Protein AF-A0A7S0BPZ5-F1 (afdb_monomer_lite)

Radius of gyration: 15.88 Å; chains: 1; bounding box: 41×39×44 Å

Foldseek 3Di:
DPPPDDLQCVVVCCVVPVVVVVCVVPVPAQEEAEQQAFLNVLCSLVPDPDLSYAYAHALLLLPDAQVVCCPPNDGDLLQAAPSHHYHPVGNVSVLVSLLVLDLRYAHDHQQDDDDPVVSVVRDHGHHCVVCRLVSLCVSCVVSVRNVSSCSRYPPSVCVSVVHD

Structure (mmCIF, N/CA/C/O backbone):
data_AF-A0A7S0BPZ5-F1
#
_entry.id   AF-A0A7S0BPZ5-F1
#
loop_
_atom_site.group_PDB
_atom_site.id
_atom_site.type_symbol
_atom_site.label_atom_id
_atom_site.label_alt_id
_atom_site.label_comp_id
_atom_site.label_asym_id
_atom_site.label_entity_id
_atom_site.label_seq_id
_atom_site.pdbx_PDB_ins_code
_atom_site.Cartn_x
_atom_site.Cartn_y
_atom_site.Cartn_z
_atom_site.occupancy
_atom_site.B_iso_or_equiv
_atom_site.auth_seq_id
_atom_site.auth_comp_id
_atom_site.auth_asym_id
_atom_site.auth_atom_id
_atom_site.pdbx_PDB_model_num
ATOM 1 N N . PRO A 1 1 ? -3.058 18.883 -11.762 1.00 47.88 1 PRO A N 1
ATOM 2 C CA . PRO A 1 1 ? -2.042 18.701 -10.698 1.00 47.88 1 PRO A CA 1
ATOM 3 C C . PRO A 1 1 ? -1.287 20.013 -10.479 1.00 47.88 1 PRO A C 1
ATOM 5 O O . PRO A 1 1 ? -0.733 20.539 -11.441 1.00 47.88 1 PRO A O 1
ATOM 8 N N . ASP A 1 2 ? -1.324 20.574 -9.269 1.00 45.25 2 ASP A N 1
ATOM 9 C CA . ASP A 1 2 ? -0.471 21.721 -8.945 1.00 45.25 2 ASP A CA 1
ATOM 10 C C . ASP A 1 2 ? 0.994 21.280 -9.109 1.00 45.25 2 ASP A C 1
ATOM 12 O O . ASP A 1 2 ? 1.424 20.276 -8.542 1.00 45.25 2 ASP A O 1
ATOM 16 N N . VAL A 1 3 ? 1.738 21.969 -9.974 1.00 51.34 3 VAL A N 1
ATOM 17 C CA . VAL A 1 3 ? 3.094 21.597 -10.428 1.00 51.34 3 VAL A CA 1
ATOM 18 C C . VAL A 1 3 ? 4.127 21.735 -9.292 1.00 51.34 3 VAL A C 1
ATOM 20 O O . VAL A 1 3 ? 5.301 21.431 -9.472 1.00 51.34 3 VAL A O 1
ATOM 23 N N . ARG A 1 4 ? 3.701 22.183 -8.104 1.00 59.91 4 ARG A N 1
ATOM 24 C CA . ARG A 1 4 ? 4.560 22.433 -6.940 1.00 59.91 4 ARG A CA 1
ATOM 25 C C . ARG A 1 4 ? 4.820 21.206 -6.066 1.00 59.91 4 ARG A C 1
ATOM 27 O O . ARG A 1 4 ? 5.794 21.225 -5.322 1.00 59.91 4 ARG A O 1
ATOM 34 N N . GLU A 1 5 ? 3.996 20.162 -6.145 1.00 71.94 5 GLU A N 1
ATOM 35 C CA . GLU A 1 5 ? 4.128 18.987 -5.273 1.00 71.94 5 GLU A CA 1
ATOM 36 C C . GLU A 1 5 ? 4.781 17.798 -5.980 1.00 71.94 5 GLU A C 1
ATOM 38 O O . GLU A 1 5 ? 4.238 17.230 -6.943 1.00 71.94 5 GLU A O 1
ATOM 43 N N . ASP A 1 6 ? 5.942 17.407 -5.444 1.00 89.19 6 ASP A N 1
ATOM 44 C CA . ASP A 1 6 ? 6.680 16.213 -5.839 1.00 89.19 6 ASP A CA 1
ATOM 45 C C . ASP A 1 6 ? 5.771 14.979 -5.729 1.00 89.19 6 ASP A C 1
ATOM 47 O O . ASP A 1 6 ? 5.143 14.717 -4.701 1.00 89.19 6 ASP A O 1
ATOM 51 N N . MET A 1 7 ? 5.708 14.189 -6.803 1.00 89.81 7 MET A N 1
ATOM 52 C CA . MET A 1 7 ? 4.960 12.933 -6.861 1.00 89.81 7 MET A CA 1
ATOM 53 C C . MET A 1 7 ? 5.354 11.958 -5.739 1.00 89.81 7 MET A C 1
ATOM 55 O O . MET A 1 7 ? 4.524 11.147 -5.311 1.00 89.81 7 MET A O 1
ATOM 59 N N . PHE A 1 8 ? 6.588 12.033 -5.234 1.00 93.69 8 PHE A N 1
ATOM 60 C CA . PHE A 1 8 ? 7.026 11.245 -4.087 1.00 93.69 8 PHE A CA 1
ATOM 61 C C . PHE A 1 8 ? 6.334 11.655 -2.778 1.00 93.69 8 PHE A C 1
ATOM 63 O O . PHE A 1 8 ? 6.076 10.768 -1.965 1.00 93.69 8 PHE A O 1
ATOM 70 N N . ASP A 1 9 ? 5.912 12.912 -2.626 1.00 94.00 9 ASP A N 1
ATOM 71 C CA . ASP A 1 9 ? 5.368 13.456 -1.374 1.00 94.00 9 ASP A CA 1
ATOM 72 C C . ASP A 1 9 ? 3.844 13.655 -1.356 1.00 94.00 9 ASP A C 1
ATOM 74 O O . ASP A 1 9 ? 3.273 13.819 -0.280 1.00 94.00 9 ASP A O 1
ATOM 78 N N . ARG A 1 10 ? 3.159 13.556 -2.505 1.00 95.00 10 ARG A N 1
ATOM 79 C CA . ARG A 1 10 ? 1.698 13.776 -2.612 1.00 95.00 10 ARG A CA 1
ATOM 80 C C . ARG A 1 10 ? 0.850 13.013 -1.589 1.00 95.00 10 ARG A C 1
ATOM 82 O O . ARG A 1 10 ? -0.106 13.568 -1.061 1.00 95.00 10 ARG A O 1
ATOM 89 N N . GLU A 1 11 ? 1.179 11.751 -1.301 1.00 97.25 11 GLU A N 1
ATOM 90 C CA . GLU A 1 11 ? 0.430 10.977 -0.298 1.00 97.25 11 GLU A CA 1
ATOM 91 C C . GLU A 1 11 ? 0.659 11.520 1.121 1.00 97.25 11 GLU A C 1
ATOM 93 O O . GLU A 1 11 ? -0.298 11.662 1.877 1.00 97.25 11 GLU A O 1
ATOM 98 N N . ARG A 1 12 ? 1.897 11.899 1.472 1.00 96.06 12 ARG A N 1
ATOM 99 C CA . ARG A 1 12 ? 2.208 12.479 2.790 1.00 96.06 12 ARG A CA 1
ATOM 100 C C . ARG A 1 12 ? 1.469 13.795 2.990 1.00 96.06 12 ARG A C 1
ATOM 102 O O . ARG A 1 12 ? 0.908 14.024 4.058 1.00 96.06 12 ARG A O 1
ATOM 109 N N . GLU A 1 13 ? 1.434 14.634 1.957 1.00 95.38 13 GLU A N 1
ATOM 110 C CA . GLU A 1 13 ? 0.708 15.901 2.012 1.00 95.38 13 GLU A CA 1
ATOM 111 C C . GLU A 1 13 ? -0.803 15.676 2.122 1.00 95.38 13 GLU A C 1
ATOM 113 O O . GLU A 1 13 ? -1.459 16.292 2.962 1.00 95.38 13 GLU A O 1
ATOM 118 N N . PHE A 1 14 ? -1.355 14.724 1.363 1.00 96.44 14 PHE A N 1
ATOM 119 C CA . PHE A 1 14 ? -2.758 14.331 1.493 1.00 96.44 14 PHE A CA 1
ATOM 120 C C . PHE A 1 14 ? -3.099 13.866 2.916 1.00 96.44 14 PHE A C 1
ATOM 122 O O . PHE A 1 14 ? -4.127 14.279 3.458 1.00 96.44 14 PHE A O 1
ATOM 129 N N . VAL A 1 15 ? -2.242 13.049 3.538 1.00 97.12 15 VAL A N 1
ATOM 130 C CA . VAL A 1 15 ? -2.436 12.573 4.917 1.00 97.12 15 VAL A CA 1
ATOM 131 C C . VAL A 1 15 ? -2.433 13.744 5.899 1.00 97.12 15 VAL A C 1
ATOM 133 O O . VAL A 1 15 ? -3.370 13.886 6.684 1.00 97.12 15 VAL A O 1
ATOM 136 N N . ARG A 1 16 ? -1.419 14.613 5.826 1.00 95.38 16 ARG A N 1
ATOM 137 C CA . ARG A 1 16 ? -1.220 15.731 6.765 1.00 95.38 16 ARG A CA 1
ATOM 138 C C . ARG A 1 16 ? -2.279 16.821 6.657 1.00 95.38 16 ARG A C 1
ATOM 140 O O . ARG A 1 16 ? -2.574 17.475 7.656 1.00 95.38 16 ARG A O 1
ATOM 147 N N . SER A 1 17 ? -2.856 17.013 5.474 1.00 94.88 17 SER A N 1
ATOM 148 C CA . SER A 1 17 ? -3.845 18.061 5.228 1.00 94.88 17 SER A CA 1
ATOM 149 C C . SER A 1 17 ? -5.262 17.495 5.106 1.00 94.88 17 SER A C 1
ATOM 151 O O . SER A 1 17 ? -6.098 17.643 6.003 1.00 94.88 17 SER A O 1
ATOM 153 N N . VAL A 1 18 ? -5.561 16.847 3.985 1.00 97.25 18 VAL A N 1
ATOM 154 C CA . VAL A 1 18 ? -6.920 16.490 3.578 1.00 97.25 18 VAL A CA 1
ATOM 155 C C . VAL A 1 18 ? -7.493 15.374 4.445 1.00 97.25 18 VAL A C 1
ATOM 157 O O . VAL A 1 18 ? -8.613 15.524 4.936 1.00 97.25 18 VAL A O 1
ATOM 160 N N . LEU A 1 19 ? -6.746 14.290 4.667 1.00 97.38 19 LEU A N 1
ATOM 161 C CA . LEU A 1 19 ? -7.231 13.136 5.422 1.00 97.38 19 LEU A CA 1
ATOM 162 C C . LEU A 1 19 ? -7.525 13.508 6.878 1.00 97.38 19 LEU A C 1
ATOM 164 O O . LEU A 1 19 ? -8.630 13.252 7.352 1.00 97.38 19 LEU A O 1
ATOM 168 N N . VAL A 1 20 ? -6.594 14.197 7.551 1.00 96.88 20 VAL A N 1
ATOM 169 C CA . VAL A 1 20 ? -6.793 14.718 8.917 1.00 96.88 20 VAL A CA 1
ATOM 170 C C . VAL A 1 20 ? -8.037 15.604 9.001 1.00 96.88 20 VAL A C 1
ATOM 172 O O . VAL A 1 20 ? -8.828 15.484 9.940 1.00 96.88 20 VAL A O 1
ATOM 175 N N . ARG A 1 21 ? -8.256 16.484 8.017 1.00 97.69 21 ARG A N 1
ATOM 176 C CA . ARG A 1 21 ? -9.444 17.348 7.988 1.00 97.69 21 ARG A CA 1
ATOM 177 C C . ARG A 1 21 ? -10.733 16.545 7.817 1.00 97.69 21 ARG A 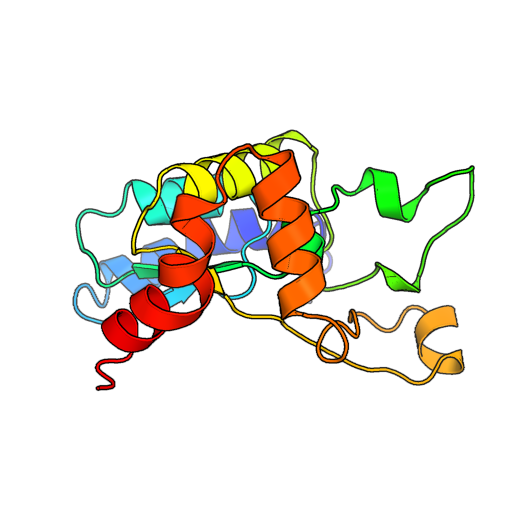C 1
ATOM 179 O O . ARG A 1 21 ? -11.713 16.826 8.502 1.00 97.69 21 ARG A O 1
ATOM 186 N N . ILE A 1 22 ? -10.758 15.564 6.916 1.00 97.56 22 ILE A N 1
ATOM 187 C CA . ILE A 1 22 ? -11.952 14.744 6.664 1.00 97.56 22 ILE A CA 1
ATOM 188 C C . ILE A 1 22 ? -12.334 13.949 7.914 1.00 97.56 22 ILE A C 1
ATOM 190 O O . ILE A 1 22 ? -13.490 13.988 8.331 1.00 97.56 22 ILE A O 1
ATOM 194 N N . THR A 1 23 ? -11.377 13.267 8.534 1.00 97.25 23 THR A N 1
ATOM 195 C CA . THR A 1 23 ? -11.630 12.349 9.654 1.00 97.25 23 THR A CA 1
ATOM 196 C C . THR A 1 23 ? -11.969 13.092 10.946 1.00 97.25 23 THR A C 1
ATOM 198 O O . THR A 1 23 ? -12.806 12.626 11.713 1.00 97.25 23 THR A O 1
ATOM 201 N N . SER A 1 24 ? -11.407 14.288 11.159 1.00 96.50 24 SER A N 1
ATOM 202 C CA . SER A 1 24 ? -11.808 15.172 12.263 1.00 96.50 24 SER A CA 1
ATOM 203 C C . SER A 1 24 ? -13.197 15.788 12.060 1.00 96.50 24 SER A C 1
ATOM 205 O O . SER A 1 24 ? -13.944 15.937 13.025 1.00 96.50 24 SER A O 1
ATOM 207 N N . THR A 1 25 ? -13.573 16.117 10.818 1.00 98.19 25 THR A N 1
ATOM 208 C CA . THR A 1 25 ? -14.895 16.692 10.505 1.00 98.19 25 THR A CA 1
ATOM 209 C C . THR A 1 25 ? -16.002 15.638 10.571 1.00 98.19 25 THR A C 1
ATOM 211 O O . THR A 1 25 ? -17.103 15.916 11.047 1.00 98.19 25 THR A O 1
ATOM 214 N N . TYR A 1 26 ? -15.714 14.416 10.120 1.00 97.94 26 TYR A N 1
ATOM 215 C CA . TYR A 1 26 ? -16.673 13.315 10.043 1.00 97.94 26 TYR A CA 1
ATOM 216 C C . TYR A 1 26 ? -16.172 12.091 10.825 1.00 97.94 26 TYR A C 1
ATOM 218 O O . TYR A 1 26 ? -15.876 11.056 10.230 1.00 97.94 26 TYR A O 1
ATOM 226 N N . PRO A 1 27 ? -16.135 12.148 12.169 1.00 96.69 27 PRO A N 1
ATOM 227 C CA . PRO A 1 27 ? -15.479 11.129 12.998 1.00 96.69 27 PRO A CA 1
ATOM 228 C C . PRO A 1 27 ? -16.122 9.737 12.937 1.00 96.69 27 PRO A C 1
ATOM 230 O O . PRO A 1 27 ? -15.531 8.768 13.396 1.00 96.69 27 PRO A O 1
ATOM 233 N N . LYS A 1 28 ? -17.338 9.619 12.387 1.00 97.06 28 LYS A N 1
ATOM 234 C CA . LYS A 1 28 ? -18.049 8.342 12.202 1.00 97.06 28 LYS A CA 1
ATOM 235 C C . LYS A 1 28 ? -17.992 7.811 10.765 1.00 97.06 28 LYS A C 1
ATOM 237 O O . LYS A 1 28 ? -18.473 6.709 10.519 1.00 97.06 28 LYS A O 1
ATOM 242 N N . LEU A 1 29 ? -17.464 8.585 9.813 1.00 98.19 29 LEU A N 1
ATOM 243 C CA . LEU A 1 29 ? -17.367 8.174 8.412 1.00 98.19 29 LEU A CA 1
ATOM 244 C C . LEU A 1 29 ? -16.353 7.037 8.283 1.00 98.19 29 LEU A C 1
ATOM 246 O O . LEU A 1 29 ? -15.255 7.138 8.821 1.00 98.19 29 LEU A O 1
ATOM 250 N N . LYS A 1 30 ? -16.703 5.966 7.571 1.00 98.38 30 LYS A N 1
ATOM 251 C CA . LYS A 1 30 ? -15.745 4.908 7.235 1.00 98.38 30 LYS A CA 1
ATOM 252 C C . LYS A 1 30 ? -14.869 5.384 6.083 1.00 98.38 30 LYS A C 1
ATOM 254 O O . LYS A 1 30 ? -15.397 5.823 5.065 1.00 98.38 30 LYS A O 1
ATOM 259 N N . VAL A 1 31 ? -13.555 5.320 6.261 1.00 98.50 31 VAL A N 1
ATOM 260 C CA . VAL A 1 31 ? -12.567 5.805 5.294 1.00 98.50 31 VAL A CA 1
ATOM 261 C C . VAL A 1 31 ? -11.567 4.695 4.999 1.00 98.50 31 VAL A C 1
ATOM 263 O O . VAL A 1 31 ? -10.996 4.113 5.920 1.00 98.50 31 VAL A O 1
ATOM 266 N N . VAL A 1 32 ? -11.337 4.431 3.714 1.00 98.75 32 VAL A N 1
ATOM 267 C CA . VAL A 1 32 ? -10.234 3.588 3.247 1.00 98.75 32 VAL A CA 1
ATOM 268 C C . VAL A 1 32 ? -9.194 4.492 2.601 1.00 98.75 32 VAL A C 1
ATOM 270 O O . VAL A 1 32 ? -9.509 5.256 1.688 1.00 98.75 32 VAL A O 1
ATOM 273 N N . VAL A 1 33 ? -7.961 4.433 3.094 1.00 98.56 33 VAL A N 1
ATOM 274 C CA . VAL A 1 33 ? -6.796 4.974 2.396 1.00 98.56 33 VAL A CA 1
ATOM 275 C C . VAL A 1 33 ? -6.388 3.927 1.370 1.00 98.56 33 VAL A C 1
ATOM 277 O O . VAL A 1 33 ? -5.730 2.942 1.704 1.00 98.56 33 VAL A O 1
ATOM 280 N N . GLU A 1 34 ? -6.863 4.097 0.140 1.00 98.75 34 GLU A N 1
ATOM 281 C CA . GLU A 1 34 ? -6.572 3.142 -0.926 1.00 98.75 34 GLU A CA 1
ATOM 282 C C . GLU A 1 34 ? -5.067 3.065 -1.209 1.00 98.75 34 GLU A C 1
ATOM 284 O O . GLU A 1 34 ? -4.359 4.070 -1.071 1.00 98.75 34 GLU A O 1
ATOM 289 N N . HIS A 1 35 ? -4.607 1.873 -1.609 1.00 98.25 35 HIS A N 1
ATOM 290 C CA . HIS A 1 35 ? -3.268 1.561 -2.125 1.00 98.25 35 HIS A CA 1
ATOM 291 C C . HIS A 1 35 ? -2.144 2.335 -1.411 1.00 98.25 35 HIS A C 1
ATOM 293 O O . HIS A 1 35 ? -1.372 3.062 -2.038 1.00 98.25 35 HIS A O 1
ATOM 299 N N . VAL A 1 36 ? -2.091 2.202 -0.080 1.00 98.69 36 VAL A N 1
ATOM 300 C CA . VAL A 1 36 ? -1.170 2.959 0.778 1.00 98.69 36 VAL A CA 1
ATOM 301 C C . VAL A 1 36 ? 0.287 2.731 0.372 1.00 98.69 36 VAL A C 1
ATOM 303 O O . VAL A 1 36 ? 0.704 1.593 0.151 1.00 98.69 36 VAL A O 1
ATOM 306 N N . SER A 1 37 ? 1.067 3.812 0.279 1.00 98.75 37 SER A N 1
ATOM 307 C CA . SER A 1 37 ? 2.442 3.756 -0.234 1.00 98.75 37 SER A CA 1
ATOM 308 C C . SER A 1 37 ? 3.496 4.356 0.696 1.00 98.75 37 SER A C 1
ATOM 310 O O . SER A 1 37 ? 4.684 4.152 0.456 1.00 98.75 37 SER A O 1
ATOM 312 N N . THR A 1 38 ? 3.104 5.077 1.751 1.00 98.69 38 THR A N 1
ATOM 313 C CA . THR A 1 38 ? 4.017 5.789 2.658 1.00 98.69 38 THR A CA 1
ATOM 314 C C . THR A 1 38 ? 3.916 5.324 4.106 1.00 98.69 38 THR A C 1
ATOM 316 O O . THR A 1 38 ? 2.847 4.968 4.605 1.00 98.69 38 THR A O 1
ATOM 319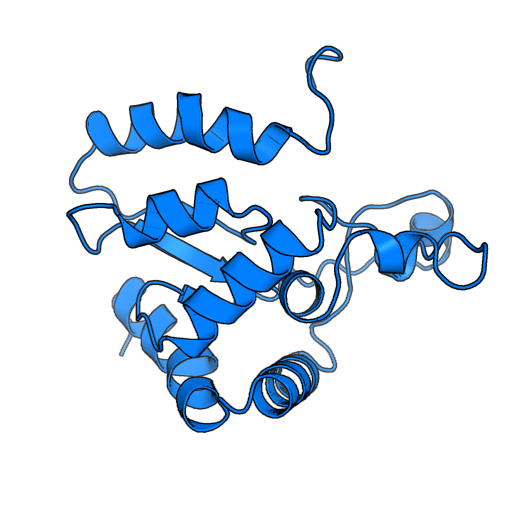 N N . LYS A 1 39 ? 5.039 5.426 4.826 1.00 98.69 39 LYS A N 1
ATOM 320 C CA . LYS A 1 39 ? 5.091 5.189 6.274 1.00 98.69 39 LYS A CA 1
ATOM 321 C C . LYS A 1 39 ? 4.133 6.102 7.049 1.00 98.69 39 LYS A C 1
ATOM 323 O O . LYS A 1 39 ? 3.465 5.641 7.965 1.00 98.69 39 LYS A O 1
ATOM 328 N N . GLU A 1 40 ? 4.035 7.370 6.655 1.00 98.56 40 GLU A N 1
ATOM 329 C CA . GLU A 1 40 ? 3.159 8.359 7.300 1.00 98.56 40 GLU A CA 1
ATOM 330 C C . GLU A 1 40 ? 1.685 7.923 7.259 1.00 98.56 40 GLU A C 1
ATOM 332 O O . GLU A 1 40 ? 0.986 7.985 8.268 1.00 98.56 40 GLU A O 1
ATOM 337 N N . ALA A 1 41 ? 1.208 7.445 6.106 1.00 98.62 41 ALA A N 1
ATOM 338 C CA . ALA A 1 41 ? -0.159 6.958 5.966 1.00 98.62 41 ALA A CA 1
ATOM 339 C C . ALA A 1 41 ? -0.409 5.705 6.821 1.00 98.62 41 ALA A C 1
ATOM 341 O O . ALA A 1 41 ? -1.444 5.603 7.481 1.00 98.62 41 ALA A O 1
ATOM 342 N N . VAL A 1 42 ? 0.557 4.782 6.868 1.00 98.81 42 VAL A N 1
ATOM 343 C CA . VAL A 1 42 ? 0.500 3.596 7.736 1.00 98.81 42 VAL A CA 1
ATOM 344 C C . VAL A 1 42 ? 0.406 3.993 9.212 1.00 98.81 42 VAL A C 1
ATOM 346 O O . VAL A 1 42 ? -0.478 3.515 9.926 1.00 98.81 42 VAL A O 1
ATOM 349 N N . GLU A 1 43 ? 1.279 4.889 9.674 1.00 98.62 43 GLU A N 1
ATOM 350 C CA . GLU A 1 43 ? 1.286 5.386 11.055 1.00 98.62 43 GLU A CA 1
ATOM 351 C C . GLU A 1 43 ? -0.010 6.123 11.394 1.00 98.62 43 GLU A C 1
ATOM 353 O O . GLU A 1 43 ? -0.560 5.944 12.483 1.00 98.62 43 GLU A O 1
ATOM 358 N N . TYR A 1 44 ? -0.548 6.899 10.454 1.00 98.56 44 TYR A N 1
ATOM 359 C CA . TYR A 1 44 ? -1.831 7.569 10.615 1.00 98.56 44 TYR A CA 1
ATOM 360 C C . TYR A 1 44 ? -2.979 6.571 10.820 1.00 98.56 44 TYR A C 1
ATOM 362 O O . TYR A 1 44 ? -3.758 6.708 11.763 1.00 98.56 44 TYR A O 1
ATOM 370 N N . VAL A 1 45 ? -3.063 5.535 9.978 1.00 98.56 45 VAL A N 1
ATOM 371 C CA . VAL A 1 45 ? -4.095 4.490 10.083 1.00 98.56 45 VAL A CA 1
ATOM 372 C C . VAL A 1 45 ? -3.958 3.708 11.389 1.00 98.56 45 VAL A C 1
ATOM 374 O O . VAL A 1 45 ? -4.966 3.434 12.036 1.00 98.56 45 VAL A O 1
ATOM 377 N N . LEU A 1 46 ? -2.739 3.365 11.814 1.00 98.38 46 LEU A N 1
ATOM 378 C CA . LEU A 1 46 ? -2.498 2.618 13.056 1.00 98.38 46 LEU A CA 1
ATOM 379 C C . LEU A 1 46 ? -2.775 3.444 14.317 1.00 98.38 46 LEU A C 1
ATOM 381 O O . LEU A 1 46 ? -3.333 2.922 15.279 1.00 98.38 46 LEU A O 1
ATOM 385 N N . SER A 1 47 ? -2.403 4.725 14.320 1.00 97.44 47 SER A N 1
ATOM 386 C CA . SER A 1 47 ? -2.560 5.611 15.482 1.00 97.44 47 SER A CA 1
ATOM 387 C C . SER A 1 47 ? -3.971 6.175 15.645 1.00 97.44 47 SER A C 1
ATOM 389 O O . SER A 1 47 ? -4.283 6.735 16.698 1.00 97.44 47 SER A O 1
ATOM 391 N N . HIS A 1 48 ? -4.843 6.034 14.638 1.00 96.94 48 HIS A N 1
ATOM 392 C CA . HIS A 1 48 ? -6.188 6.590 14.718 1.00 96.94 48 HIS A CA 1
ATOM 393 C C . HIS A 1 48 ? -7.005 5.934 15.851 1.00 96.94 48 HIS A C 1
ATOM 395 O O . HIS A 1 48 ? -7.014 4.704 15.969 1.00 96.94 48 HIS A O 1
ATOM 401 N N . PRO A 1 49 ? -7.716 6.712 16.690 1.00 94.06 49 PRO A N 1
ATOM 402 C CA . PRO A 1 49 ? -8.392 6.177 17.875 1.00 94.06 49 PRO A CA 1
ATOM 403 C C . PRO A 1 49 ? -9.586 5.270 17.554 1.00 94.06 49 PRO A C 1
ATOM 405 O O . PRO A 1 49 ? -9.999 4.479 18.398 1.00 94.06 49 PRO A O 1
ATOM 408 N N . SER A 1 50 ? -10.152 5.377 16.354 1.00 92.38 50 SER A N 1
ATOM 409 C CA . SER A 1 50 ? -11.325 4.623 15.917 1.00 92.38 50 SER A CA 1
ATOM 410 C C . SER A 1 50 ? -10.996 3.643 14.790 1.00 92.38 50 SER A C 1
ATOM 412 O O . SER A 1 50 ? -10.148 3.902 13.939 1.00 92.38 50 SER A O 1
ATOM 414 N N . ASP A 1 51 ? -11.712 2.517 14.761 1.00 93.50 51 ASP A N 1
ATOM 415 C CA . ASP A 1 51 ? -11.536 1.438 13.772 1.00 93.50 51 ASP A CA 1
ATOM 416 C C . ASP A 1 51 ? -12.263 1.696 12.436 1.00 93.50 51 ASP A C 1
ATOM 418 O O . ASP A 1 51 ? -12.403 0.803 11.605 1.00 93.50 51 ASP A O 1
ATOM 422 N N . ASN A 1 52 ? -12.760 2.915 12.213 1.00 97.12 52 ASN A N 1
ATOM 423 C CA . ASN A 1 52 ? -13.423 3.322 10.970 1.00 97.12 52 ASN A CA 1
ATOM 424 C C . ASN A 1 52 ? -12.448 3.822 9.895 1.00 97.12 52 ASN A C 1
ATOM 426 O O . ASN A 1 52 ? -12.905 4.240 8.833 1.00 97.12 52 ASN A O 1
ATOM 430 N N . ILE A 1 53 ? -11.140 3.782 10.152 1.00 98.25 53 ILE A N 1
ATOM 431 C CA . ILE A 1 53 ? -10.110 4.066 9.153 1.00 98.25 53 ILE A CA 1
ATOM 432 C C . ILE A 1 53 ? -9.322 2.793 8.879 1.00 98.25 53 ILE A C 1
ATOM 434 O O . ILE A 1 53 ? -8.866 2.113 9.797 1.00 98.25 53 ILE A O 1
ATOM 438 N N . SER A 1 54 ? -9.176 2.463 7.606 1.00 98.69 54 SER A N 1
ATOM 439 C CA . SER A 1 54 ? -8.397 1.321 7.138 1.00 98.69 54 SER A CA 1
ATOM 440 C C . SER A 1 54 ? -7.615 1.688 5.885 1.00 98.69 54 SER A C 1
ATOM 442 O O . SER A 1 54 ? -7.770 2.788 5.357 1.00 98.69 54 SER A O 1
ATOM 444 N N . ALA A 1 55 ? -6.758 0.788 5.420 1.00 98.88 55 ALA A N 1
ATOM 445 C CA . ALA A 1 55 ? -6.012 0.951 4.186 1.00 98.88 55 ALA A CA 1
ATOM 446 C C . ALA A 1 55 ? -5.988 -0.344 3.378 1.00 98.88 55 ALA A C 1
ATOM 448 O O . ALA A 1 55 ? -5.874 -1.436 3.942 1.00 98.88 55 ALA A O 1
ATOM 449 N N . THR A 1 56 ? -6.042 -0.208 2.056 1.00 98.94 56 THR A N 1
ATOM 450 C CA . THR A 1 56 ? -5.735 -1.318 1.156 1.00 98.94 56 THR A CA 1
ATOM 451 C C . THR A 1 56 ? -4.254 -1.317 0.812 1.00 98.94 56 THR A C 1
ATOM 453 O O . THR A 1 56 ? -3.626 -0.265 0.669 1.00 98.94 56 THR A O 1
ATOM 456 N N . VAL A 1 57 ? -3.679 -2.510 0.681 1.00 98.88 57 VAL A N 1
ATOM 457 C CA . VAL A 1 57 ? -2.278 -2.694 0.289 1.00 98.88 57 VAL A CA 1
ATOM 458 C C . VAL A 1 57 ? -2.226 -3.505 -0.996 1.00 98.88 57 VAL A C 1
ATOM 460 O O . VAL A 1 57 ? -2.728 -4.625 -1.046 1.00 98.88 57 VAL A O 1
ATOM 463 N N . THR A 1 58 ? -1.588 -2.959 -2.027 1.00 98.88 58 THR A N 1
ATOM 464 C CA . THR A 1 58 ? -1.380 -3.643 -3.316 1.00 98.88 58 THR A CA 1
ATOM 465 C C . THR A 1 58 ? -0.205 -4.627 -3.247 1.00 98.88 58 THR A C 1
ATOM 467 O O . THR A 1 58 ? 0.720 -4.366 -2.471 1.00 98.88 58 THR A O 1
ATOM 470 N N . PRO A 1 59 ? -0.132 -5.658 -4.110 1.00 98.69 59 PRO A N 1
ATOM 471 C CA . PRO A 1 59 ? 1.027 -6.547 -4.165 1.00 98.69 59 PRO A CA 1
ATOM 472 C C . PRO A 1 59 ? 2.331 -5.792 -4.460 1.00 98.69 59 PRO A C 1
ATOM 474 O O . PRO A 1 59 ? 3.321 -5.953 -3.753 1.00 98.69 59 PRO A O 1
ATOM 477 N N . GLN A 1 60 ? 2.328 -4.884 -5.443 1.00 98.44 60 GLN A N 1
ATOM 478 C CA . GLN A 1 60 ? 3.527 -4.152 -5.864 1.00 98.44 60 GLN A CA 1
ATOM 479 C C . GLN A 1 60 ? 4.140 -3.291 -4.749 1.00 98.44 60 GLN A C 1
ATOM 481 O O . GLN A 1 60 ? 5.361 -3.258 -4.623 1.00 98.44 60 GLN A O 1
ATOM 486 N N . HIS A 1 61 ? 3.320 -2.646 -3.912 1.00 98.75 61 HIS A N 1
ATOM 487 C CA . HIS A 1 61 ? 3.792 -1.860 -2.763 1.00 98.75 61 HIS A CA 1
ATOM 488 C C . HIS A 1 61 ? 4.252 -2.724 -1.579 1.00 98.75 61 HIS A C 1
ATOM 490 O O . HIS A 1 61 ? 4.979 -2.233 -0.719 1.00 98.75 61 HIS A O 1
ATOM 496 N N . LEU A 1 62 ? 3.858 -4.000 -1.525 1.00 98.25 62 LEU A N 1
ATOM 497 C CA . LEU A 1 62 ? 4.318 -4.943 -0.505 1.00 98.25 62 LEU A CA 1
ATOM 498 C C . LEU A 1 62 ? 5.650 -5.604 -0.908 1.00 98.25 62 LEU A C 1
ATOM 500 O O . LEU A 1 62 ? 6.535 -5.798 -0.067 1.00 98.25 62 LEU A O 1
ATOM 504 N N . CYS A 1 63 ? 5.817 -5.903 -2.201 1.00 98.25 63 CYS A N 1
ATOM 505 C CA . CYS A 1 63 ? 7.012 -6.547 -2.751 1.00 98.25 63 CYS A CA 1
ATOM 506 C C . CYS A 1 63 ? 8.152 -5.550 -3.020 1.00 98.25 63 CYS A C 1
ATOM 508 O O . CYS A 1 63 ? 9.322 -5.834 -2.748 1.00 98.25 63 CYS A O 1
ATOM 510 N N . PHE A 1 64 ? 7.847 -4.355 -3.535 1.00 98.44 64 PHE A N 1
ATOM 511 C CA . PHE A 1 64 ? 8.856 -3.470 -4.121 1.00 98.44 64 PHE A CA 1
ATOM 512 C C . PHE A 1 64 ? 8.946 -2.102 -3.442 1.00 98.44 64 PHE A C 1
ATOM 514 O O . PHE A 1 64 ? 7.965 -1.537 -2.973 1.00 98.44 64 PHE A O 1
ATOM 521 N N . ASP A 1 65 ? 10.160 -1.553 -3.428 1.00 98.31 65 ASP A N 1
ATOM 522 C CA . ASP A 1 65 ? 10.415 -0.132 -3.190 1.00 98.31 65 ASP A CA 1
ATOM 523 C C . ASP A 1 65 ? 10.864 0.537 -4.503 1.00 98.31 65 ASP A C 1
ATOM 525 O O . ASP A 1 65 ? 11.083 -0.127 -5.521 1.00 98.31 65 ASP A O 1
ATOM 529 N N . ARG A 1 66 ? 11.015 1.863 -4.506 1.00 97.25 66 ARG A N 1
ATOM 530 C CA . ARG A 1 66 ? 11.325 2.656 -5.706 1.00 97.25 66 ARG A CA 1
ATOM 531 C C . ARG A 1 66 ? 12.609 2.247 -6.420 1.00 97.25 66 ARG A C 1
ATOM 533 O O . ARG A 1 66 ? 12.763 2.582 -7.589 1.00 97.25 66 ARG A O 1
ATOM 540 N N . SER A 1 67 ? 13.535 1.547 -5.761 1.00 97.06 67 SER A N 1
ATOM 541 C CA . SER A 1 67 ? 14.732 1.024 -6.428 1.00 97.06 67 SER A CA 1
ATOM 542 C C . SER A 1 67 ? 14.384 0.023 -7.535 1.00 97.06 67 SER A C 1
ATOM 544 O O . SER A 1 67 ? 15.100 -0.050 -8.535 1.00 97.06 67 SER A O 1
ATOM 546 N N . ALA A 1 68 ? 13.252 -0.680 -7.417 1.00 97.44 68 ALA A N 1
ATOM 547 C CA . ALA A 1 68 ? 12.776 -1.621 -8.424 1.00 97.44 68 ALA A CA 1
ATOM 548 C C . ALA A 1 68 ? 12.463 -0.939 -9.766 1.00 97.44 68 ALA A C 1
ATOM 550 O O . ALA A 1 68 ? 12.685 -1.543 -10.814 1.00 97.44 68 ALA A O 1
ATOM 551 N N . LEU A 1 69 ? 12.060 0.339 -9.750 1.00 96.69 69 LEU A N 1
ATOM 552 C CA . LEU A 1 69 ? 11.834 1.125 -10.968 1.00 96.69 69 LEU A CA 1
ATOM 553 C C . LEU A 1 69 ? 13.114 1.300 -11.797 1.00 96.69 69 LEU A C 1
ATOM 555 O O . LEU A 1 69 ? 13.019 1.486 -13.003 1.00 96.69 69 LEU A O 1
ATOM 559 N N . PHE A 1 70 ? 14.299 1.215 -11.182 1.00 96.06 70 PHE A N 1
ATOM 560 C CA . PHE A 1 70 ? 15.593 1.520 -11.812 1.00 96.06 70 PHE A CA 1
ATOM 561 C C . PHE A 1 70 ? 16.572 0.330 -11.827 1.00 96.06 70 PHE A C 1
ATOM 563 O O . PHE A 1 70 ? 17.784 0.497 -12.004 1.00 96.06 70 PHE A O 1
ATOM 570 N N . LYS A 1 71 ? 16.073 -0.892 -11.610 1.00 93.88 71 LYS A N 1
ATOM 571 C CA . LYS A 1 71 ? 16.899 -2.099 -11.460 1.00 93.88 71 LYS A CA 1
ATOM 572 C C . LYS A 1 71 ? 17.744 -2.382 -12.712 1.00 93.88 71 LYS A C 1
ATOM 574 O O . LYS A 1 71 ? 17.267 -2.290 -13.842 1.00 93.88 71 LYS A O 1
ATOM 579 N N . ASN A 1 72 ? 18.996 -2.805 -12.515 1.00 93.50 72 ASN A N 1
ATOM 580 C CA . ASN A 1 72 ? 19.953 -3.132 -13.586 1.00 93.50 72 ASN A CA 1
ATOM 581 C C . ASN A 1 72 ? 20.215 -1.973 -14.568 1.00 93.50 72 ASN A C 1
ATOM 583 O O . ASN A 1 72 ? 20.412 -2.211 -15.761 1.00 93.50 72 ASN A O 1
ATOM 587 N N . SER A 1 73 ? 20.184 -0.728 -14.079 1.00 91.69 73 SER A N 1
ATOM 588 C CA . SER A 1 73 ? 20.354 0.486 -14.893 1.00 91.69 73 SER A CA 1
ATOM 589 C C . SER A 1 73 ? 19.324 0.613 -16.02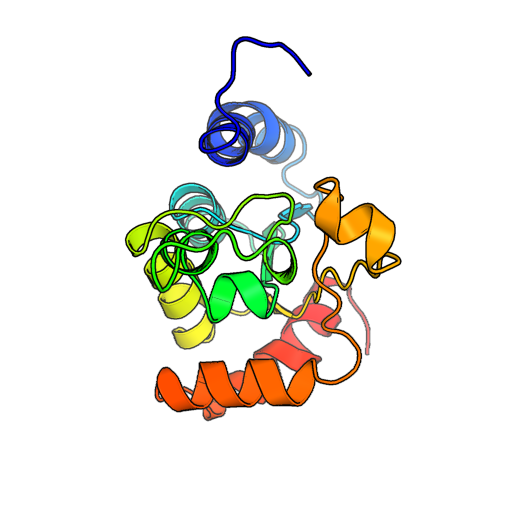5 1.00 91.69 73 SER A C 1
ATOM 591 O O . SER A 1 73 ? 19.608 1.203 -17.067 1.00 91.69 73 SER A O 1
ATOM 593 N N . LYS A 1 74 ? 18.130 0.039 -15.834 1.00 93.88 74 LYS A N 1
ATOM 594 C CA .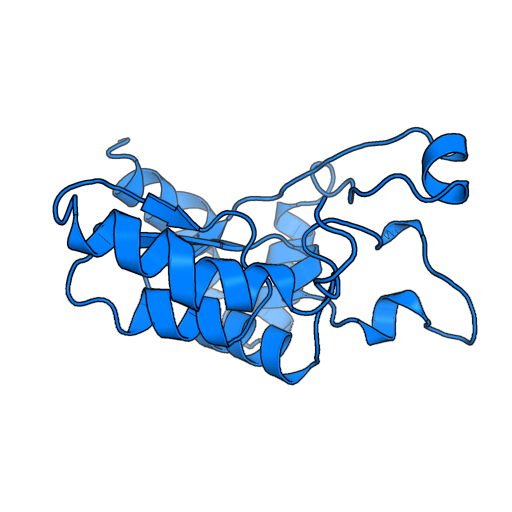 LYS A 1 74 ? 16.995 0.113 -16.760 1.00 93.88 74 LYS A CA 1
ATOM 595 C C . LYS A 1 74 ? 15.775 0.654 -16.033 1.00 93.88 74 LYS A C 1
ATOM 597 O O . LYS A 1 74 ? 15.594 0.378 -14.850 1.00 93.88 74 LYS A O 1
ATOM 602 N N . LEU A 1 75 ? 14.942 1.391 -16.762 1.00 95.12 75 LEU A N 1
ATOM 603 C CA . LEU A 1 75 ? 13.644 1.821 -16.265 1.00 95.12 75 LEU A CA 1
ATOM 604 C C . LEU A 1 75 ? 12.627 0.692 -16.468 1.00 95.12 75 LEU A C 1
ATOM 606 O O . LEU A 1 75 ? 12.404 0.251 -17.595 1.00 95.12 75 LEU A O 1
ATOM 610 N N . HIS A 1 76 ? 12.024 0.227 -15.379 1.00 95.62 76 HIS A N 1
ATOM 611 C CA . HIS A 1 76 ? 11.002 -0.821 -15.388 1.00 95.62 76 HIS A CA 1
ATOM 612 C C . HIS A 1 76 ? 9.623 -0.173 -15.391 1.00 95.62 76 HIS A C 1
ATOM 614 O O . HIS A 1 76 ? 8.987 -0.025 -14.348 1.00 95.62 76 HIS A O 1
ATOM 620 N N . MET A 1 77 ? 9.172 0.237 -16.579 1.00 95.38 77 MET A N 1
ATOM 621 C CA . MET A 1 77 ? 7.872 0.895 -16.757 1.00 95.38 77 MET A CA 1
ATOM 622 C C . MET A 1 77 ? 6.694 0.030 -16.297 1.00 95.38 77 MET A C 1
ATOM 624 O O . MET A 1 77 ? 5.676 0.561 -15.856 1.00 95.38 77 MET A O 1
ATOM 628 N N . ASP A 1 78 ? 6.840 -1.294 -16.317 1.00 95.00 78 ASP A N 1
ATOM 629 C CA . ASP A 1 78 ? 5.821 -2.238 -15.847 1.00 95.00 78 ASP A CA 1
ATOM 630 C C . ASP A 1 78 ? 5.501 -2.090 -14.350 1.00 95.00 78 ASP A C 1
ATOM 632 O O . ASP A 1 78 ? 4.404 -2.439 -13.927 1.00 95.00 78 ASP A O 1
ATOM 636 N N . LEU A 1 79 ? 6.416 -1.503 -13.567 1.00 97.25 79 LEU A N 1
ATOM 637 C CA . LEU A 1 79 ? 6.236 -1.202 -12.142 1.00 97.25 79 LEU A CA 1
ATOM 638 C C . LEU A 1 79 ? 5.819 0.252 -11.872 1.00 97.25 79 LEU A C 1
ATOM 640 O O . LEU A 1 79 ? 5.611 0.630 -10.719 1.00 97.25 79 LEU A O 1
ATOM 644 N N . PHE A 1 80 ? 5.712 1.092 -12.905 1.00 97.81 80 PHE A N 1
ATOM 645 C CA . PHE A 1 80 ? 5.254 2.467 -12.739 1.00 97.81 80 PHE A CA 1
ATOM 646 C C . PHE A 1 80 ? 3.741 2.503 -12.472 1.00 97.81 80 PHE A C 1
ATOM 648 O O . PHE A 1 80 ? 2.944 2.123 -13.334 1.00 97.81 80 PHE A O 1
ATOM 655 N N . CYS A 1 81 ? 3.351 2.984 -11.290 1.00 98.19 81 CYS A N 1
ATOM 656 C CA . CYS A 1 81 ? 1.969 3.185 -10.842 1.00 98.19 81 CYS 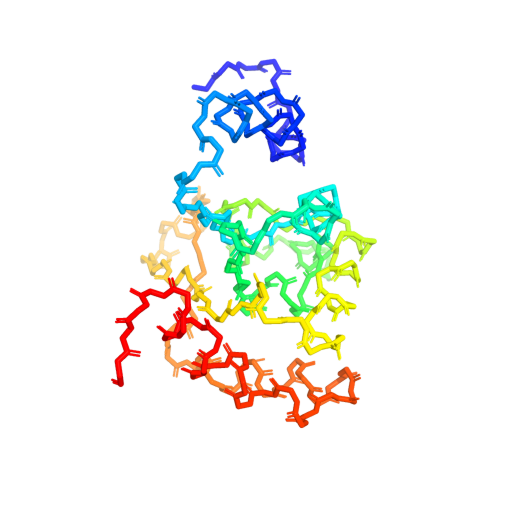A CA 1
ATOM 657 C C . CYS A 1 81 ? 1.816 4.479 -10.032 1.00 98.19 81 CYS A C 1
ATOM 659 O O . CYS A 1 81 ? 2.799 5.168 -9.749 1.00 98.19 81 CYS A O 1
ATOM 661 N N . LEU A 1 82 ? 0.572 4.811 -9.678 1.00 97.75 82 LEU A N 1
ATOM 662 C CA . LEU A 1 82 ? 0.241 5.879 -8.741 1.00 97.75 82 LEU A CA 1
ATOM 663 C C . LEU A 1 82 ? -0.591 5.295 -7.584 1.00 97.75 82 LEU A C 1
ATOM 665 O O . LEU A 1 82 ? -1.579 4.638 -7.879 1.00 97.75 82 LEU A O 1
ATOM 669 N N . PRO A 1 83 ? -0.242 5.564 -6.314 1.00 98.00 83 PRO A N 1
ATOM 670 C CA . PRO A 1 83 ? 0.977 6.231 -5.868 1.00 98.00 83 PRO A CA 1
ATOM 671 C C . PRO A 1 83 ? 2.237 5.514 -6.373 1.00 98.00 83 PRO A C 1
ATOM 673 O O . PRO A 1 83 ? 2.242 4.308 -6.594 1.00 98.00 83 PRO A O 1
ATOM 676 N N . ILE A 1 84 ? 3.292 6.282 -6.655 1.00 97.81 84 ILE A N 1
ATOM 677 C CA . ILE A 1 84 ? 4.560 5.697 -7.102 1.00 97.81 84 ILE A CA 1
ATOM 678 C C . ILE A 1 84 ? 5.192 4.910 -5.955 1.00 97.81 84 ILE A C 1
ATOM 680 O O . ILE A 1 84 ? 5.124 5.364 -4.812 1.00 97.81 84 ILE A O 1
ATOM 684 N N . LEU A 1 85 ? 5.878 3.805 -6.268 1.00 98.38 85 LEU A N 1
ATOM 685 C CA . LEU A 1 85 ? 6.736 3.107 -5.310 1.00 98.38 85 LEU A CA 1
ATOM 686 C C . LEU A 1 85 ? 7.627 4.115 -4.561 1.00 98.38 85 LEU A C 1
ATOM 688 O O . LEU A 1 85 ? 8.213 5.024 -5.163 1.00 98.38 85 LEU A O 1
ATOM 692 N N . LYS A 1 86 ? 7.697 3.973 -3.235 1.00 98.25 86 LYS A N 1
ATOM 693 C CA . LYS A 1 86 ? 8.364 4.922 -2.327 1.00 98.25 86 LYS A CA 1
ATOM 694 C C . LYS A 1 86 ? 9.682 4.364 -1.798 1.00 98.25 86 LYS A C 1
ATOM 696 O O . LYS A 1 86 ? 10.303 3.517 -2.430 1.00 98.25 86 LYS A O 1
ATOM 701 N N . THR A 1 87 ? 10.201 4.904 -0.702 1.00 98.38 87 THR A N 1
ATOM 702 C CA . THR A 1 87 ? 11.482 4.444 -0.153 1.00 98.38 87 THR A CA 1
ATOM 703 C C . THR A 1 87 ? 11.364 3.038 0.442 1.00 98.38 87 THR A C 1
ATOM 705 O O . THR A 1 87 ? 10.264 2.542 0.681 1.00 98.38 87 THR A O 1
ATOM 708 N N . ARG A 1 88 ? 12.507 2.395 0.712 1.00 98.38 88 ARG A N 1
ATOM 709 C CA . ARG A 1 88 ? 12.526 1.126 1.449 1.00 98.38 88 ARG A CA 1
ATOM 710 C C . ARG A 1 88 ? 11.843 1.262 2.812 1.00 98.38 88 ARG A C 1
ATOM 712 O O . ARG A 1 88 ? 11.080 0.381 3.174 1.00 98.38 88 ARG A O 1
ATOM 719 N N . ASP A 1 89 ? 12.057 2.366 3.525 1.00 98.62 89 ASP A N 1
ATOM 720 C CA . ASP A 1 89 ? 11.441 2.596 4.839 1.00 98.62 89 ASP A CA 1
ATOM 721 C C . ASP A 1 89 ? 9.912 2.677 4.753 1.00 98.62 89 ASP A C 1
ATOM 723 O O . ASP A 1 89 ? 9.214 2.179 5.634 1.00 98.62 89 ASP A O 1
ATOM 727 N N . ASP A 1 90 ? 9.387 3.266 3.674 1.00 98.75 90 ASP A N 1
ATOM 728 C CA . ASP A 1 90 ? 7.948 3.284 3.412 1.00 98.75 90 ASP A CA 1
ATOM 729 C C . ASP A 1 90 ? 7.415 1.857 3.170 1.00 98.75 90 ASP A C 1
ATOM 731 O O . ASP A 1 90 ? 6.421 1.463 3.781 1.00 98.75 90 ASP A O 1
ATOM 735 N N . ARG A 1 91 ? 8.114 1.049 2.356 1.00 98.75 91 ARG A N 1
ATOM 736 C CA . ARG A 1 91 ? 7.763 -0.365 2.122 1.00 98.75 91 ARG A CA 1
ATOM 737 C C . ARG A 1 91 ? 7.798 -1.183 3.414 1.00 98.75 91 ARG A C 1
ATOM 739 O O . ARG A 1 91 ? 6.875 -1.943 3.689 1.00 98.75 91 ARG A O 1
ATOM 746 N N . GLU A 1 92 ? 8.850 -1.039 4.216 1.00 98.75 92 GLU A N 1
ATOM 747 C CA . GLU A 1 92 ? 8.997 -1.781 5.472 1.00 98.75 92 GLU A CA 1
ATOM 748 C C . GLU A 1 92 ? 7.939 -1.387 6.507 1.00 98.75 92 GLU A C 1
ATOM 750 O O . GLU A 1 92 ? 7.492 -2.243 7.270 1.00 98.75 92 GLU A O 1
ATOM 755 N N . ALA A 1 93 ? 7.472 -0.134 6.512 1.00 98.88 93 ALA A N 1
ATOM 756 C CA . ALA A 1 93 ? 6.340 0.269 7.343 1.00 98.88 93 ALA A CA 1
ATOM 757 C C . ALA A 1 93 ? 5.049 -0.462 6.937 1.00 98.88 93 ALA A C 1
ATOM 759 O O . ALA A 1 93 ? 4.349 -0.989 7.803 1.00 98.88 93 ALA A O 1
ATOM 760 N N . ILE A 1 94 ? 4.769 -0.563 5.631 1.00 98.88 94 ILE A N 1
ATOM 761 C CA . ILE A 1 94 ? 3.620 -1.316 5.102 1.00 98.88 94 ILE A CA 1
ATOM 762 C C . ILE A 1 94 ? 3.737 -2.798 5.478 1.00 98.88 94 ILE A C 1
ATOM 764 O O . ILE A 1 94 ? 2.811 -3.359 6.064 1.00 98.88 94 ILE A O 1
ATOM 768 N N . ARG A 1 95 ? 4.895 -3.418 5.209 1.00 98.81 95 ARG A N 1
ATOM 769 C CA . ARG A 1 95 ? 5.175 -4.824 5.550 1.00 98.81 95 ARG A CA 1
ATOM 770 C C . ARG A 1 95 ? 5.000 -5.088 7.044 1.00 98.81 95 ARG A C 1
ATOM 772 O O . ARG A 1 95 ? 4.338 -6.047 7.421 1.00 98.81 95 ARG A O 1
ATOM 779 N N . SER A 1 96 ? 5.515 -4.205 7.897 1.00 98.81 96 SER A N 1
ATOM 780 C CA . SER A 1 96 ? 5.381 -4.323 9.355 1.00 98.81 96 SER A CA 1
ATOM 781 C C . SER A 1 96 ? 3.924 -4.228 9.816 1.00 98.81 96 SER A C 1
ATOM 783 O O . SER A 1 96 ? 3.503 -4.993 10.682 1.00 98.81 96 SER A O 1
ATOM 785 N N . ALA A 1 97 ? 3.135 -3.320 9.234 1.00 98.75 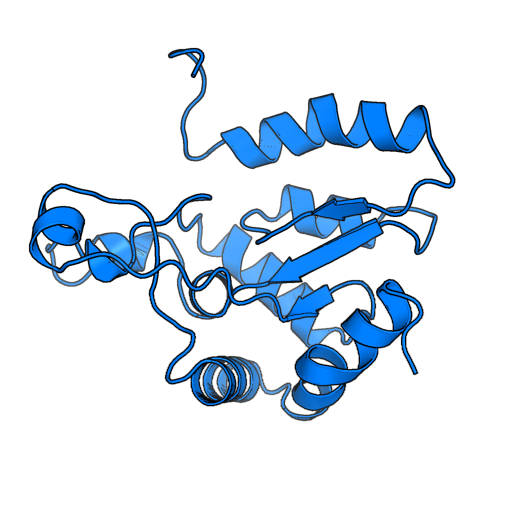97 ALA A N 1
ATOM 786 C CA . ALA A 1 97 ? 1.720 -3.175 9.564 1.00 98.75 97 ALA A CA 1
ATOM 787 C C . ALA A 1 97 ? 0.904 -4.410 9.162 1.00 98.75 97 ALA A C 1
ATOM 789 O O . ALA A 1 97 ? 0.109 -4.901 9.963 1.00 98.75 97 ALA A O 1
ATOM 790 N N . VAL A 1 98 ? 1.149 -4.950 7.968 1.00 98.56 98 VAL A N 1
ATOM 791 C CA . VAL A 1 98 ? 0.519 -6.190 7.496 1.00 98.56 98 VAL A CA 1
ATOM 792 C C . VAL A 1 98 ? 0.942 -7.384 8.360 1.00 98.56 98 VAL A C 1
ATOM 794 O O . VAL A 1 98 ? 0.083 -8.091 8.885 1.00 98.56 98 VAL A O 1
ATOM 797 N N . LYS A 1 99 ? 2.248 -7.551 8.610 1.00 98.56 99 LYS A N 1
ATOM 798 C CA . LYS A 1 99 ? 2.798 -8.614 9.468 1.00 98.56 99 LYS A CA 1
ATOM 799 C C . LYS A 1 99 ? 2.264 -8.568 10.904 1.00 98.56 99 LYS A C 1
ATOM 801 O O . LYS A 1 99 ? 2.160 -9.604 11.548 1.00 98.56 99 LYS A O 1
ATOM 806 N N . SER A 1 100 ? 1.900 -7.392 11.419 1.00 98.25 100 SER A N 1
ATOM 807 C CA . SER A 1 100 ? 1.336 -7.262 12.771 1.00 98.25 100 SER A CA 1
ATOM 808 C C . SER A 1 100 ? -0.040 -7.925 12.952 1.00 98.25 100 SER A C 1
ATOM 810 O O . SER A 1 100 ? -0.507 -8.034 14.085 1.00 98.25 100 SER A O 1
ATOM 812 N N . GLY A 1 101 ? -0.710 -8.324 11.862 1.00 97.81 101 GLY A N 1
ATOM 813 C CA . GLY A 1 101 ? -2.076 -8.855 11.899 1.00 97.81 101 GLY A CA 1
ATOM 814 C C . GLY A 1 101 ? -3.143 -7.790 12.163 1.00 97.81 101 GLY A C 1
ATOM 815 O O . GLY A 1 101 ? -4.263 -8.095 12.576 1.00 97.81 101 GLY A O 1
ATOM 816 N N . SER A 1 102 ? -2.811 -6.511 11.960 1.00 98.00 102 SER A N 1
ATOM 817 C CA . SER A 1 102 ? -3.763 -5.419 12.146 1.00 98.00 102 SER A CA 1
ATOM 818 C C . SER A 1 102 ? -4.943 -5.551 11.184 1.00 98.00 102 SER A C 1
ATOM 820 O O . SER A 1 102 ? -4.793 -5.497 9.965 1.00 98.00 102 SER A O 1
ATOM 822 N N . ARG A 1 103 ? -6.154 -5.611 11.748 1.00 97.81 103 ARG A N 1
ATOM 823 C CA . ARG A 1 103 ? -7.410 -5.711 10.983 1.00 97.81 103 ARG A CA 1
ATOM 824 C C . ARG A 1 103 ? -7.724 -4.483 10.123 1.00 97.81 103 ARG A C 1
ATOM 826 O O . ARG A 1 103 ? -8.686 -4.502 9.364 1.00 97.81 103 ARG A O 1
ATOM 833 N N . ARG A 1 104 ? -6.943 -3.407 10.267 1.00 98.44 104 ARG A N 1
ATOM 834 C CA . ARG A 1 104 ? -7.084 -2.157 9.506 1.00 98.44 104 ARG A CA 1
ATOM 835 C C . ARG A 1 104 ? -6.405 -2.209 8.137 1.00 98.44 104 ARG A C 1
ATOM 837 O O . ARG A 1 104 ? -6.536 -1.255 7.378 1.00 98.44 104 ARG A O 1
ATOM 844 N N . PHE A 1 105 ? -5.677 -3.282 7.831 1.00 98.81 105 PHE A N 1
ATOM 845 C CA . PHE A 1 105 ? -5.018 -3.477 6.543 1.00 98.81 105 PHE A CA 1
ATOM 846 C C . PHE A 1 105 ? -5.586 -4.720 5.863 1.00 98.81 105 PHE A C 1
ATOM 848 O O . PHE A 1 105 ? -5.680 -5.789 6.473 1.00 98.81 105 PHE A O 1
ATOM 855 N N . PHE A 1 106 ? -5.979 -4.570 4.603 1.00 98.88 106 PHE A N 1
ATOM 856 C CA . PHE A 1 106 ? -6.514 -5.661 3.793 1.00 98.88 106 PHE A CA 1
ATOM 857 C C . PHE A 1 106 ? -6.111 -5.533 2.327 1.00 98.88 106 PHE A C 1
ATOM 859 O O . PHE A 1 106 ? -5.588 -4.506 1.884 1.00 98.88 106 PHE A O 1
ATOM 866 N N . ALA A 1 107 ? -6.319 -6.607 1.576 1.00 98.69 107 ALA A N 1
ATOM 867 C CA . ALA A 1 107 ? -5.956 -6.664 0.172 1.00 98.69 107 ALA A CA 1
ATOM 868 C C . ALA A 1 107 ? -6.771 -5.681 -0.678 1.00 98.69 107 ALA A C 1
ATOM 870 O O . ALA A 1 107 ? -7.993 -5.598 -0.581 1.00 98.69 107 ALA A O 1
ATOM 871 N N . GLY A 1 108 ? -6.077 -4.982 -1.569 1.00 98.69 108 GLY A N 1
ATOM 872 C CA . GLY A 1 108 ? -6.665 -4.243 -2.679 1.00 98.69 108 GLY A CA 1
ATOM 873 C C . GLY A 1 108 ? -5.621 -4.174 -3.775 1.00 98.69 108 GLY A C 1
ATOM 874 O O . GLY A 1 108 ? -4.568 -3.575 -3.583 1.00 98.69 108 GLY A O 1
ATOM 875 N N . THR A 1 109 ? -5.866 -4.859 -4.891 1.00 98.62 109 THR A N 1
ATOM 876 C CA . THR A 1 109 ? -4.808 -5.124 -5.879 1.00 98.62 109 THR A CA 1
ATOM 877 C C . THR A 1 109 ? -4.366 -3.880 -6.629 1.00 98.62 109 THR A C 1
ATOM 879 O O . THR A 1 109 ? -3.217 -3.815 -7.065 1.00 98.62 109 THR A O 1
ATOM 882 N N . ASP A 1 110 ? -5.293 -2.934 -6.800 1.00 98.56 110 ASP A N 1
ATOM 883 C CA . ASP A 1 110 ? -5.176 -1.831 -7.752 1.00 98.56 110 ASP A CA 1
ATOM 884 C C . ASP A 1 110 ? -4.682 -2.321 -9.125 1.00 98.56 110 ASP A C 1
ATOM 886 O O . ASP A 1 110 ? -3.797 -1.747 -9.760 1.00 98.56 110 ASP A O 1
ATOM 890 N N . SER A 1 111 ? -5.198 -3.478 -9.559 1.00 98.31 111 SER A N 1
ATOM 891 C CA . SER A 1 111 ? -4.800 -4.057 -10.834 1.00 98.31 111 SER A CA 1
ATOM 892 C C . SER A 1 111 ? -5.299 -3.172 -11.974 1.00 98.31 111 SER A C 1
ATOM 894 O O . SER A 1 111 ? -6.482 -3.187 -12.312 1.00 98.31 111 SER A O 1
ATOM 896 N N . ALA A 1 112 ? -4.374 -2.459 -12.607 1.00 98.38 112 ALA A N 1
ATOM 897 C CA . ALA A 1 112 ? -4.644 -1.450 -13.622 1.00 98.38 112 ALA A CA 1
ATOM 898 C C . ALA A 1 112 ? -3.924 -1.823 -14.932 1.00 98.38 112 ALA A C 1
ATOM 900 O O . ALA A 1 112 ? -2.779 -1.408 -15.148 1.00 98.38 112 ALA A O 1
ATOM 901 N N . PRO A 1 113 ? -4.543 -2.665 -15.786 1.00 97.69 113 PRO A N 1
ATOM 902 C CA . PRO A 1 113 ? -3.930 -3.116 -17.026 1.00 97.69 113 PRO A CA 1
ATOM 903 C C . PRO A 1 113 ? -3.839 -1.993 -18.057 1.00 97.69 113 PRO A C 1
ATOM 905 O O . PRO A 1 113 ? -4.781 -1.226 -18.244 1.00 97.69 113 PRO A O 1
ATOM 908 N N . HIS A 1 114 ? -2.728 -1.976 -18.790 1.00 98.00 114 HIS A N 1
ATOM 909 C CA . HIS A 1 114 ? -2.518 -1.115 -19.951 1.00 98.00 114 HIS A CA 1
ATOM 910 C C . HIS A 1 114 ? -1.917 -1.931 -21.097 1.00 98.00 114 HIS A C 1
ATOM 912 O O . HIS A 1 114 ? -1.152 -2.867 -20.836 1.00 98.00 114 HIS A O 1
ATOM 918 N N . PRO A 1 115 ? -2.211 -1.586 -22.362 1.00 97.75 115 PRO A N 1
ATOM 919 C CA . PRO A 1 115 ? -1.462 -2.101 -23.499 1.00 97.75 115 PRO A CA 1
ATOM 920 C C . PRO A 1 115 ? 0.039 -1.836 -23.340 1.00 97.75 115 PRO A C 1
ATOM 922 O O . PRO A 1 115 ? 0.454 -0.803 -22.813 1.00 97.75 115 PRO A O 1
ATOM 925 N N . GLN A 1 116 ? 0.873 -2.746 -23.844 1.00 95.69 116 GLN A N 1
ATOM 926 C CA . GLN A 1 116 ? 2.328 -2.630 -23.708 1.00 95.69 116 GLN A CA 1
ATOM 927 C C . GLN A 1 116 ? 2.882 -1.335 -24.329 1.00 95.69 116 GLN A C 1
ATOM 929 O O . GLN A 1 116 ? 3.821 -0.757 -23.787 1.00 95.69 116 GLN A O 1
ATOM 934 N N . CYS A 1 117 ? 2.299 -0.855 -25.434 1.00 97.00 117 CYS A N 1
ATOM 935 C CA . CYS A 1 117 ? 2.692 0.419 -26.042 1.00 97.00 117 CYS A CA 1
ATOM 936 C C . CYS A 1 117 ? 2.505 1.594 -25.075 1.00 97.00 117 CYS A C 1
ATOM 938 O O . CYS A 1 117 ? 3.416 2.398 -24.914 1.00 97.00 117 CYS A O 1
ATOM 940 N N . ASP A 1 118 ? 1.385 1.635 -24.357 1.00 97.12 118 ASP A N 1
ATOM 941 C CA . ASP A 1 118 ? 1.074 2.717 -23.422 1.00 97.12 118 ASP A CA 1
ATOM 942 C C . ASP A 1 118 ? 1.942 2.618 -22.161 1.00 97.12 118 ASP A C 1
ATOM 944 O O . ASP A 1 118 ? 2.374 3.632 -21.613 1.00 97.12 118 ASP A O 1
ATOM 948 N N . LYS A 1 119 ? 2.272 1.393 -21.722 1.00 96.12 119 LYS A N 1
ATOM 949 C CA . LYS A 1 119 ? 3.242 1.170 -20.639 1.00 96.12 119 LYS A CA 1
ATOM 950 C C . LYS A 1 119 ? 4.612 1.753 -20.978 1.00 96.12 119 LYS A C 1
ATOM 952 O O . LYS A 1 119 ? 5.198 2.413 -20.126 1.00 96.12 119 LYS A O 1
ATOM 957 N N . ILE A 1 120 ? 5.103 1.560 -22.204 1.00 93.62 120 ILE A N 1
ATOM 958 C CA . ILE A 1 120 ? 6.400 2.099 -22.651 1.00 93.62 120 ILE A CA 1
ATOM 959 C C . ILE A 1 120 ? 6.402 3.637 -22.638 1.00 93.62 120 ILE A C 1
ATOM 961 O O . ILE A 1 120 ? 7.409 4.234 -22.262 1.00 93.62 120 ILE A O 1
ATOM 965 N N . GLU A 1 121 ? 5.268 4.265 -22.955 1.00 95.50 121 GLU A N 1
ATOM 966 C CA . GLU A 1 121 ? 5.076 5.725 -22.905 1.00 95.50 121 GLU A CA 1
ATOM 967 C C . GLU A 1 121 ? 4.818 6.267 -21.481 1.00 95.50 121 GLU A C 1
ATOM 969 O O . GLU A 1 121 ? 4.694 7.476 -21.280 1.00 95.50 121 GLU A O 1
ATOM 974 N N . GLY A 1 122 ? 4.768 5.397 -20.465 1.00 94.50 122 GLY A N 1
ATOM 975 C CA . GLY A 1 122 ? 4.650 5.794 -19.061 1.00 94.50 122 GLY A CA 1
ATOM 976 C C . GLY A 1 122 ? 3.225 5.806 -18.508 1.00 94.50 122 GLY A C 1
ATOM 977 O O . GLY A 1 122 ? 2.950 6.544 -17.563 1.00 94.50 122 GLY A O 1
ATOM 978 N N . ALA A 1 123 ? 2.305 4.997 -19.039 1.00 97.38 123 ALA A N 1
ATOM 979 C CA . ALA A 1 123 ? 1.010 4.782 -18.396 1.00 97.38 123 ALA A CA 1
ATOM 980 C C . ALA A 1 123 ? 1.184 4.181 -16.984 1.00 97.38 123 ALA A C 1
ATOM 982 O O . ALA A 1 123 ? 1.828 3.140 -16.795 1.00 97.38 123 ALA A O 1
ATOM 983 N N . ALA A 1 124 ? 0.605 4.844 -15.980 1.00 97.81 124 ALA A N 1
ATOM 984 C CA . ALA A 1 124 ? 0.652 4.407 -14.588 1.00 97.81 124 ALA A CA 1
ATOM 985 C C . ALA A 1 124 ? -0.352 3.273 -14.332 1.00 97.81 124 ALA A C 1
ATOM 987 O O . ALA A 1 124 ? -1.549 3.434 -14.568 1.00 97.81 124 ALA A O 1
ATOM 988 N N . GLY A 1 125 ? 0.134 2.144 -13.820 1.00 98.12 125 GLY A N 1
ATOM 989 C CA . GLY A 1 125 ? -0.679 0.988 -13.446 1.00 98.12 125 GLY A CA 1
ATOM 990 C C . GLY A 1 125 ? 0.117 -0.312 -13.503 1.00 98.12 125 GLY A C 1
ATOM 991 O O . GLY A 1 125 ? 0.963 -0.479 -14.384 1.00 98.12 125 GLY A O 1
ATOM 992 N N . VAL A 1 126 ? -0.146 -1.226 -12.570 1.00 98.31 126 VAL A N 1
ATOM 993 C CA . VAL A 1 126 ? 0.431 -2.578 -12.562 1.00 98.31 126 VAL A CA 1
ATOM 994 C C . VAL A 1 126 ? -0.694 -3.578 -12.786 1.00 98.31 126 VAL A C 1
ATOM 996 O O . VAL A 1 126 ? -1.702 -3.550 -12.085 1.00 98.31 126 VAL A O 1
ATOM 999 N N . PHE A 1 127 ? -0.534 -4.483 -13.752 1.00 98.00 127 PHE A N 1
ATOM 1000 C CA . PHE A 1 127 ? -1.477 -5.580 -13.947 1.00 98.00 127 PHE A CA 1
ATOM 1001 C C . PHE A 1 127 ? -1.107 -6.754 -13.037 1.00 98.00 127 PHE A C 1
ATOM 1003 O O . PHE A 1 127 ? -0.228 -7.547 -13.364 1.00 98.00 127 PHE A O 1
ATOM 1010 N N . SER A 1 128 ? -1.772 -6.848 -11.887 1.00 97.75 128 SER A N 1
ATOM 1011 C CA . SER A 1 128 ? -1.511 -7.873 -10.869 1.00 97.75 128 SER A CA 1
ATOM 1012 C C . SER A 1 128 ? -2.633 -8.905 -10.739 1.00 97.75 128 SER A C 1
ATOM 1014 O O . SER A 1 128 ? -2.399 -9.974 -10.185 1.00 97.75 128 SER A O 1
ATOM 1016 N N . ALA A 1 129 ? -3.834 -8.641 -11.276 1.00 97.25 129 ALA A N 1
ATOM 1017 C CA . ALA A 1 129 ? -5.013 -9.491 -11.067 1.00 97.25 129 ALA A CA 1
ATOM 1018 C C . ALA A 1 129 ? -4.807 -10.961 -11.462 1.00 97.25 129 ALA A C 1
ATOM 1020 O O . ALA A 1 129 ? -5.370 -11.839 -10.817 1.00 97.25 129 ALA A O 1
ATOM 1021 N N . ALA A 1 130 ? -3.998 -11.235 -12.489 1.00 96.81 130 ALA A N 1
ATOM 1022 C CA . ALA A 1 130 ? -3.758 -12.595 -12.971 1.00 96.81 130 ALA A CA 1
ATOM 1023 C C . ALA A 1 130 ? -2.983 -13.491 -11.986 1.00 96.81 130 ALA A C 1
ATOM 1025 O O . ALA A 1 130 ? -3.035 -14.706 -12.135 1.00 96.81 130 ALA A O 1
ATOM 1026 N N . ALA A 1 131 ? -2.264 -12.907 -11.022 1.00 97.38 131 ALA A N 1
ATOM 1027 C CA . ALA A 1 131 ? -1.431 -13.632 -10.059 1.00 97.38 131 ALA A CA 1
ATOM 1028 C C . ALA A 1 131 ? -1.483 -12.991 -8.660 1.00 97.38 131 ALA A C 1
ATOM 1030 O O . ALA A 1 131 ? -0.511 -13.016 -7.910 1.00 97.38 131 ALA A O 1
ATOM 1031 N N . ALA A 1 132 ? -2.584 -12.308 -8.328 1.00 97.75 132 ALA A N 1
ATOM 1032 C CA . ALA A 1 132 ? -2.637 -11.460 -7.140 1.00 97.75 132 ALA A CA 1
ATOM 1033 C C . ALA A 1 132 ? -2.429 -12.261 -5.847 1.00 97.75 132 ALA A C 1
ATOM 1035 O O . ALA A 1 132 ? -1.682 -11.824 -4.975 1.00 97.75 132 ALA A O 1
ATOM 1036 N N . VAL A 1 133 ? -3.067 -13.430 -5.734 1.00 98.44 133 VAL A N 1
ATOM 1037 C CA . VAL A 1 133 ? -2.971 -14.287 -4.544 1.00 98.44 133 VAL A CA 1
ATOM 1038 C C . VAL A 1 133 ? -1.553 -14.828 -4.393 1.00 98.44 133 VAL A C 1
ATOM 1040 O O . VAL A 1 133 ? -1.006 -14.785 -3.297 1.00 98.44 133 VAL A O 1
ATOM 1043 N N . GLU A 1 134 ? -0.939 -15.271 -5.488 1.00 98.62 134 GLU A N 1
ATOM 1044 C CA . GLU A 1 134 ? 0.430 -15.779 -5.523 1.00 98.62 134 GLU A CA 1
ATOM 1045 C C . GLU A 1 134 ? 1.441 -14.697 -5.130 1.00 98.62 134 GLU A C 1
ATOM 1047 O O . GLU A 1 134 ? 2.323 -14.955 -4.316 1.00 98.62 134 GLU A O 1
ATOM 1052 N N . LEU A 1 135 ? 1.276 -13.469 -5.635 1.00 98.62 135 LEU A N 1
ATOM 1053 C CA . LEU A 1 135 ? 2.139 -12.336 -5.291 1.00 98.62 135 LEU A CA 1
ATOM 1054 C C . LEU A 1 135 ? 2.025 -11.951 -3.808 1.00 98.62 135 LEU A C 1
ATOM 1056 O O . LEU A 1 135 ? 3.033 -11.645 -3.172 1.00 98.62 135 LEU A O 1
ATOM 1060 N N . TYR A 1 136 ? 0.813 -11.966 -3.239 1.00 98.81 136 TYR A N 1
ATOM 1061 C CA . TYR A 1 136 ? 0.653 -11.761 -1.799 1.00 98.81 136 TYR A CA 1
ATOM 1062 C C . TYR A 1 136 ? 1.261 -12.916 -1.002 1.00 98.81 136 TYR A C 1
ATOM 1064 O O . TYR A 1 136 ? 1.971 -12.658 -0.038 1.00 98.81 136 TYR A O 1
ATOM 1072 N N . ALA A 1 137 ? 1.033 -14.168 -1.401 1.00 98.75 137 ALA A N 1
ATOM 1073 C CA . ALA A 1 137 ? 1.601 -15.324 -0.716 1.00 98.75 137 ALA A CA 1
ATOM 1074 C C . ALA A 1 137 ? 3.138 -15.268 -0.685 1.00 98.75 137 ALA A C 1
ATOM 1076 O O . ALA A 1 137 ? 3.722 -15.442 0.380 1.00 98.75 137 ALA A O 1
ATOM 1077 N N . GLU A 1 138 ? 3.785 -14.932 -1.806 1.00 98.62 138 GLU A N 1
ATOM 1078 C CA . GLU A 1 138 ? 5.239 -14.735 -1.876 1.00 98.62 138 GLU A CA 1
ATOM 1079 C C . GLU A 1 138 ? 5.703 -13.639 -0.905 1.00 98.62 138 GLU A C 1
ATOM 1081 O O . GLU A 1 138 ? 6.617 -13.851 -0.110 1.00 98.62 138 GLU A O 1
ATOM 1086 N N . ALA A 1 139 ? 5.029 -12.485 -0.889 1.00 98.50 139 ALA A N 1
ATOM 1087 C CA . ALA A 1 139 ? 5.382 -11.403 0.024 1.00 98.50 139 ALA A CA 1
ATOM 1088 C C . ALA A 1 139 ? 5.207 -11.784 1.506 1.00 98.50 139 ALA A C 1
ATOM 1090 O O . ALA A 1 139 ? 6.016 -11.375 2.338 1.00 98.50 139 ALA A O 1
ATOM 1091 N N . PHE A 1 140 ? 4.161 -12.538 1.855 1.00 98.75 140 PHE A N 1
ATOM 1092 C CA . PHE A 1 140 ? 3.905 -12.985 3.230 1.00 98.75 140 PHE A CA 1
ATOM 1093 C C . PHE A 1 140 ? 4.887 -14.066 3.688 1.00 98.75 140 PHE A C 1
ATOM 1095 O O . PHE A 1 140 ? 5.305 -14.040 4.847 1.00 98.75 140 PHE A O 1
ATOM 1102 N N . ASP A 1 141 ? 5.305 -14.954 2.786 1.00 98.62 141 ASP A N 1
ATOM 1103 C CA . ASP A 1 141 ? 6.355 -15.941 3.040 1.00 98.62 141 ASP A CA 1
ATOM 1104 C C . ASP A 1 141 ? 7.705 -15.254 3.302 1.00 98.62 141 ASP A C 1
ATOM 1106 O O . ASP A 1 141 ? 8.338 -15.492 4.329 1.00 98.62 141 ASP A O 1
ATOM 1110 N N . GLU A 1 142 ? 8.094 -14.277 2.472 1.00 98.38 142 GLU A N 1
ATOM 1111 C CA . GLU A 1 142 ? 9.299 -13.462 2.703 1.00 98.38 142 GLU A CA 1
ATOM 1112 C C . GLU A 1 142 ? 9.272 -12.691 4.033 1.00 98.38 142 GLU A C 1
ATOM 1114 O O . GLU A 1 142 ? 10.318 -12.328 4.580 1.00 98.38 142 GLU A O 1
ATOM 1119 N N . MET A 1 143 ? 8.078 -12.342 4.517 1.00 98.12 143 MET A N 1
ATOM 1120 C CA . MET A 1 143 ? 7.893 -11.670 5.799 1.00 98.12 143 MET A CA 1
ATOM 1121 C C . MET A 1 143 ? 7.891 -12.637 6.979 1.00 98.12 143 MET A C 1
ATOM 1123 O O . MET A 1 143 ? 7.906 -12.135 8.101 1.00 98.12 143 MET A O 1
ATOM 1127 N N . ASP A 1 144 ? 7.883 -13.959 6.772 1.00 98.31 144 ASP A N 1
ATOM 1128 C CA . ASP A 1 144 ? 7.620 -14.961 7.815 1.00 98.31 144 ASP A CA 1
ATOM 1129 C C . ASP A 1 144 ? 6.333 -14.603 8.583 1.00 98.31 144 ASP A C 1
ATOM 1131 O O . ASP A 1 144 ? 6.365 -14.267 9.771 1.00 98.31 144 ASP A O 1
ATOM 1135 N N . ALA A 1 145 ? 5.230 -14.485 7.832 1.00 98.31 145 ALA A N 1
ATOM 1136 C CA . ALA A 1 145 ? 3.936 -14.000 8.319 1.00 98.31 145 ALA A CA 1
ATOM 1137 C C . ALA A 1 145 ? 2.739 -14.702 7.651 1.00 98.31 145 ALA A C 1
ATOM 1139 O O . ALA A 1 145 ? 1.655 -14.125 7.554 1.00 98.31 145 ALA A O 1
ATOM 1140 N N . MET A 1 146 ? 2.924 -15.921 7.134 1.00 98.50 146 MET A N 1
ATOM 1141 C CA . MET A 1 146 ? 1.905 -16.649 6.361 1.00 98.50 146 MET A CA 1
ATOM 1142 C C . MET A 1 146 ? 0.577 -16.830 7.107 1.00 98.50 146 MET A C 1
ATOM 1144 O O . MET A 1 146 ? -0.482 -16.858 6.483 1.00 98.50 146 MET A O 1
ATOM 1148 N N . GLU A 1 147 ? 0.605 -16.883 8.435 1.00 98.31 147 GLU A N 1
ATOM 1149 C CA . GLU A 1 147 ? -0.581 -16.942 9.290 1.00 98.31 147 GLU A CA 1
ATOM 1150 C C . GLU A 1 147 ? -1.473 -15.691 9.203 1.00 98.31 147 GLU A C 1
ATOM 1152 O O . GLU A 1 147 ? -2.650 -15.753 9.547 1.00 98.31 147 GLU A O 1
ATOM 1157 N N . GLN A 1 148 ? -0.945 -14.564 8.714 1.00 98.62 148 GLN A N 1
ATOM 1158 C CA . GLN A 1 148 ? -1.705 -13.328 8.505 1.00 98.62 148 GLN A CA 1
ATOM 1159 C C . GLN A 1 148 ? -2.343 -13.240 7.109 1.00 98.62 148 GLN A C 1
ATOM 1161 O O . GLN A 1 148 ? -3.136 -12.329 6.859 1.00 98.62 148 GLN A O 1
ATOM 1166 N N . LEU A 1 149 ? -2.007 -14.155 6.189 1.00 98.69 149 LEU A N 1
ATOM 1167 C CA . LEU A 1 149 ? -2.427 -14.075 4.787 1.00 98.69 149 LEU A CA 1
ATOM 1168 C C . LEU A 1 149 ? -3.948 -14.198 4.633 1.00 98.69 149 LEU A C 1
ATOM 1170 O O . LEU A 1 149 ? -4.562 -13.394 3.934 1.00 98.69 149 LEU A O 1
ATOM 1174 N N . GLU A 1 150 ? -4.568 -15.170 5.302 1.00 98.50 150 GLU A N 1
ATOM 1175 C CA . GLU A 1 150 ? -6.018 -15.391 5.231 1.00 98.50 150 GLU A CA 1
ATOM 1176 C C . GLU A 1 150 ? -6.817 -14.190 5.776 1.00 98.50 150 GLU A C 1
ATOM 1178 O O . GLU A 1 150 ? -7.639 -13.651 5.018 1.00 98.50 150 GLU A O 1
ATOM 1183 N N . PRO A 1 151 ? -6.547 -13.679 6.998 1.00 98.44 151 PRO A N 1
ATOM 1184 C CA . PRO A 1 151 ? -7.216 -12.481 7.494 1.00 98.44 151 PRO A CA 1
ATOM 1185 C C . PRO A 1 151 ? -7.062 -11.276 6.563 1.00 98.44 151 PRO A C 1
ATOM 1187 O O . PRO A 1 151 ? -8.024 -10.542 6.328 1.00 98.44 151 PRO A O 1
ATOM 1190 N N . PHE A 1 152 ? -5.870 -11.082 5.994 1.00 98.81 152 PHE A N 1
ATOM 1191 C CA . PHE A 1 152 ? -5.584 -9.971 5.090 1.00 98.81 152 PHE A CA 1
ATOM 1192 C C . PHE A 1 152 ? -6.333 -10.071 3.749 1.00 98.81 152 PHE A C 1
ATOM 1194 O O . PHE A 1 152 ? -6.844 -9.055 3.266 1.00 98.81 152 PHE A O 1
ATOM 1201 N N . LEU A 1 153 ? -6.406 -11.266 3.150 1.00 98.50 153 LEU A N 1
ATOM 1202 C CA . LEU A 1 153 ? -7.042 -11.484 1.846 1.00 98.50 153 LEU A CA 1
ATOM 1203 C C . LEU A 1 153 ? -8.572 -11.578 1.915 1.00 98.50 153 LEU A C 1
ATOM 1205 O O . LEU A 1 153 ? -9.229 -11.261 0.925 1.00 98.50 153 LEU A O 1
ATOM 1209 N N . SER A 1 154 ? -9.139 -12.034 3.036 1.00 97.75 154 SER A N 1
ATOM 1210 C CA . SER A 1 154 ? -10.551 -12.446 3.081 1.00 97.75 154 SER A CA 1
ATOM 1211 C C . SER A 1 154 ? -11.367 -11.839 4.226 1.00 97.75 154 SER A C 1
ATOM 1213 O O . SER A 1 154 ? -12.502 -11.421 4.001 1.00 97.75 154 SER A O 1
ATOM 1215 N N . GLU A 1 155 ? -10.813 -11.713 5.435 1.00 98.25 155 GLU A N 1
ATOM 1216 C CA . GLU A 1 155 ? -11.615 -11.336 6.608 1.00 98.25 155 GLU A CA 1
ATOM 1217 C C . GLU A 1 155 ? -11.652 -9.831 6.876 1.00 98.25 155 GLU A C 1
ATOM 1219 O O . GLU A 1 155 ? -12.710 -9.256 7.143 1.00 98.25 155 GLU A O 1
ATOM 1224 N N . ASN A 1 156 ? -10.487 -9.180 6.861 1.00 98.44 156 ASN A N 1
ATOM 1225 C CA . ASN A 1 156 ? -10.328 -7.794 7.299 1.00 98.44 156 ASN A CA 1
ATOM 1226 C C . ASN A 1 156 ? -11.160 -6.844 6.431 1.00 98.44 156 ASN A C 1
ATOM 1228 O O . ASN A 1 156 ? -11.890 -5.999 6.955 1.00 98.44 156 ASN A O 1
ATOM 1232 N N . GLY A 1 157 ? -11.108 -7.045 5.111 1.00 98.25 157 GLY A N 1
ATOM 1233 C CA . GLY A 1 157 ? -11.921 -6.312 4.145 1.00 98.25 157 GLY A CA 1
ATOM 1234 C C . GLY A 1 157 ? -13.414 -6.564 4.350 1.00 98.25 157 GLY A C 1
ATOM 1235 O O . GLY A 1 157 ? -14.160 -5.610 4.553 1.00 98.25 157 GLY A O 1
ATOM 1236 N N . ALA A 1 158 ? -13.859 -7.826 4.384 1.00 98.19 158 ALA A N 1
ATOM 1237 C CA . ALA A 1 158 ? -15.273 -8.167 4.588 1.00 98.19 158 ALA A CA 1
ATOM 1238 C C . ALA A 1 158 ? -15.840 -7.525 5.867 1.00 98.19 158 ALA A C 1
ATOM 1240 O O . ALA A 1 158 ? -16.856 -6.825 5.831 1.00 98.19 158 ALA A O 1
ATOM 1241 N N . ARG A 1 159 ? -15.099 -7.625 6.977 1.00 97.44 159 ARG A N 1
ATOM 1242 C CA . ARG A 1 159 ? -15.430 -6.979 8.253 1.00 97.44 159 ARG A CA 1
ATOM 1243 C C . ARG A 1 159 ? -15.495 -5.458 8.129 1.00 97.44 159 ARG A C 1
ATOM 1245 O O . ARG A 1 159 ? -16.430 -4.841 8.646 1.00 97.44 159 ARG A O 1
ATOM 1252 N N . PHE A 1 160 ? -14.527 -4.837 7.453 1.00 98.25 160 PHE A N 1
ATOM 1253 C CA . PHE A 1 160 ? -14.541 -3.395 7.234 1.00 98.25 160 PHE A CA 1
ATOM 1254 C C . PHE A 1 160 ? -15.686 -2.965 6.319 1.00 98.25 160 PHE A C 1
ATOM 1256 O O . PHE A 1 160 ? -16.229 -1.896 6.540 1.00 98.25 160 PHE A O 1
ATOM 1263 N N . TYR A 1 161 ? -16.132 -3.752 5.347 1.00 98.19 161 TYR A N 1
ATOM 1264 C CA . TYR A 1 161 ? -17.281 -3.385 4.510 1.00 98.19 161 TYR A CA 1
ATOM 1265 C C . TYR A 1 161 ? -18.635 -3.773 5.122 1.00 98.19 161 TYR A C 1
ATOM 1267 O O . TYR A 1 161 ? -19.660 -3.252 4.689 1.00 98.19 161 TYR A O 1
ATOM 1275 N N . GLY A 1 162 ? -18.650 -4.579 6.188 1.00 97.00 162 GLY A N 1
ATOM 1276 C CA . GLY A 1 162 ? -19.884 -5.084 6.797 1.00 97.00 162 GLY A CA 1
ATOM 1277 C C . GLY A 1 162 ? -20.551 -6.161 5.942 1.00 97.00 162 GLY A C 1
ATOM 1278 O O . GLY A 1 162 ? -21.775 -6.188 5.850 1.00 97.00 162 GLY A O 1
ATOM 1279 N N . LEU A 1 163 ? -19.737 -6.986 5.281 1.00 95.31 163 LEU A N 1
ATOM 1280 C CA . LEU A 1 163 ? -20.163 -8.115 4.461 1.00 95.31 163 LEU A CA 1
ATOM 1281 C C . LEU A 1 163 ? -19.998 -9.418 5.260 1.00 95.31 163 LEU A C 1
ATOM 1283 O O . LEU A 1 163 ? -19.062 -9.526 6.057 1.00 95.31 163 LEU A O 1
ATOM 1287 N N . GLU A 1 164 ? -20.929 -10.355 5.057 1.00 72.56 164 GLU A N 1
ATOM 1288 C CA . GLU A 1 164 ? -20.913 -11.723 5.609 1.00 72.56 164 GLU A CA 1
ATOM 1289 C C . GLU A 1 164 ? -20.195 -12.699 4.674 1.00 72.56 164 GLU A C 1
ATOM 1291 O O . GLU A 1 164 ? -20.398 -12.588 3.440 1.00 72.56 164 GLU A O 1
#

Organism: NCBI:txid101924

InterPro domains:
  IPR002195 Dihydroorotase, conserved site [PS00483] (108-119)
  IPR004721 Dihydroorotase homodimeric type [PTHR43137] (4-164)
  IPR006680 Amidohydrolase-related [PF01979] (68-163)
  IPR032466 Metal-dependent hydrolase [SSF51556] (5-163)

Secondary structure (DSSP, 8-state):
--TTS-TTTHHHHHIIIIIHHHHHH-TT--EEETT---HHHHHHHHH-SSTTEEEEE-HHHHH--GGGGGGGGS--GGG--SSPP--HHHHHHHHHHHHTT-TTEEE---B----HHHHHTT---B--GGGHHHHHHHHHHHTT-GGGHHIIIIIHHHHHHT--

Sequence (164 aa):
PDVREDMFDREREFVRSVLVRITSTYPKLKVVVEHVSTKEAVEYVLSHPSDNISATVTPQHLCFDRSALFKNSKLHMDLFCLPILKTRDDREAIRSAVKSGSRRFFAGTDSAPHPQCDKIEGAAGVFSAAAAVELYAEAFDEMDAMEQLEPFLSENGARFYGLE

pLDDT: mean 96.04, std 7.86, range [45.25, 98.94]